Protein AF-A0A7J2LB27-F1 (afdb_monomer)

pLDDT: mean 88.91, std 15.43, range [32.66, 98.31]

Radius of gyration: 16.26 Å; Cα contacts (8 Å, |Δi|>4): 197; chains: 1; bounding box: 44×29×48 Å

Foldseek 3Di:
DDDPDDPPDDPVVVVVQVVLQLVLLVVLQVLLVVLPWDKDAPPPVFGIWTDDDQAIEGEHEGAEADDPVRVVVSVVVQVVVQVVCLVVCCVVVVHDSVRYAYEYEYCYDPDDDPGYHYYHSVRSSVVSVVSSPDDD

Nearest PDB structures (foldseek):
  8gh6-assembly1_A  TM=7.455E-01  e=1.271E-05  Bombyx mori
  4tkd-assembly1_B  TM=5.930E-01  e=4.991E-03  Saccharolobus solfataricus P2
  4tkd-assembly1_D  TM=5.786E-01  e=7.433E-03  Saccharolobus solfataricus P2
  3p1z-assembly2_G  TM=4.951E-01  e=2.677E-01  Aeropyrum pernix
  4ceh-assembly1_A  TM=5.386E-01  e=2.557E+00  Bacillus subtilis subsp. subtilis str. 168

Solvent-accessible surface area (backbone atoms only — not comparable to full-atom values): 7632 Å² total; per-residue (Å²): 137,82,82,93,71,79,82,74,77,56,67,67,62,52,52,51,51,49,53,48,32,53,52,52,47,52,50,52,47,48,57,34,45,78,37,69,30,52,70,42,70,60,51,83,92,35,46,34,37,42,33,48,78,46,32,34,39,43,32,41,75,37,80,45,66,33,52,65,70,52,44,53,51,51,53,54,51,49,52,57,46,43,65,66,43,48,62,54,42,33,73,77,56,60,24,42,75,93,41,52,43,47,33,41,34,24,70,39,73,70,72,88,58,97,82,41,50,74,32,38,64,68,58,45,51,52,52,47,48,62,58,36,74,65,76,130

Secondary structure (DSSP, 8-state):
-------PPPHHHHHHHHHHHHHHHHHHHHHHHHTT-EEEEEETTEEEEEEETTEEEEEEEEEEEPPHHHHHHHHHHHHHHHHHHHHHHHHHH---GGGEEEEEEEEE-SS--TTSEEE-HHHHHHHHHHHHT---

Mean predicted aligned error: 6.26 Å

Sequence (136 aa):
MVKLRNMKRDPALMAENVLKGVELEDRIASVARENGFIVKVRWWNVDVVLIRGDTGFVVECKNYELSKGEQRKAIRQLRKNFERMLPMLCEKFNVKQKNVVPVLVANGFSYNSKYVLQFKPEEFINFLKSLGEKVF

Structure (mmCIF, N/CA/C/O backbone):
data_AF-A0A7J2LB27-F1
#
_entry.id   AF-A0A7J2LB27-F1
#
loop_
_atom_site.group_PDB
_atom_site.id
_atom_site.type_symbol
_atom_site.label_atom_id
_atom_site.label_alt_id
_atom_site.label_comp_id
_atom_site.label_asym_id
_atom_site.label_entity_id
_atom_site.label_seq_id
_atom_site.pdbx_PDB_ins_code
_atom_site.Cartn_x
_atom_site.Cartn_y
_atom_site.Cartn_z
_atom_site.occupancy
_atom_site.B_iso_or_equiv
_atom_site.auth_seq_id
_atom_site.auth_comp_id
_atom_site.auth_asym_id
_atom_site.auth_atom_id
_atom_site.pdbx_PDB_model_num
ATOM 1 N N . MET A 1 1 ? 30.202 0.875 -32.650 1.00 38.59 1 MET A N 1
ATOM 2 C CA . MET A 1 1 ? 29.987 1.574 -31.362 1.00 38.59 1 MET A CA 1
ATOM 3 C C . MET A 1 1 ? 28.776 2.498 -31.511 1.00 38.59 1 MET A C 1
ATOM 5 O O . MET A 1 1 ? 28.925 3.633 -31.944 1.00 38.59 1 MET A O 1
ATOM 9 N N . VAL A 1 2 ? 27.560 1.986 -31.289 1.00 32.66 2 VAL A N 1
ATOM 10 C CA . VAL A 1 2 ? 26.315 2.751 -31.509 1.00 32.66 2 VAL A CA 1
ATOM 11 C C . VAL A 1 2 ? 25.866 3.372 -30.188 1.00 32.66 2 VAL A C 1
ATOM 13 O O . VAL A 1 2 ? 25.753 2.692 -29.172 1.00 32.66 2 VAL A O 1
ATOM 16 N N . LYS A 1 3 ? 25.671 4.693 -30.210 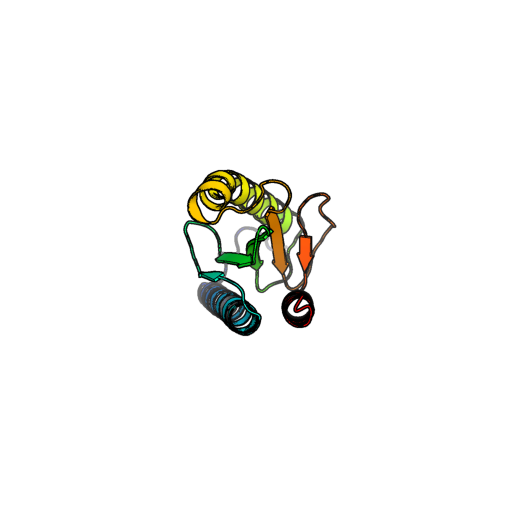1.00 37.41 3 LYS A N 1
ATOM 17 C CA . LYS A 1 3 ? 25.271 5.535 -29.079 1.00 37.41 3 LYS A CA 1
ATOM 18 C C . LYS A 1 3 ? 23.914 5.085 -28.516 1.00 37.41 3 LYS A C 1
ATOM 20 O O . LYS A 1 3 ? 22.882 5.304 -29.140 1.00 37.41 3 LYS A O 1
ATOM 25 N N . LEU A 1 4 ? 23.916 4.544 -27.297 1.00 44.91 4 LEU A N 1
ATOM 26 C CA . LEU A 1 4 ? 22.728 4.352 -26.459 1.00 44.91 4 LEU A CA 1
ATOM 27 C C . LEU A 1 4 ? 22.223 5.714 -25.956 1.00 44.91 4 LEU A C 1
ATOM 29 O O . LEU A 1 4 ? 22.509 6.124 -24.832 1.00 44.91 4 LEU A O 1
ATOM 33 N N . ARG A 1 5 ? 21.497 6.459 -26.791 1.00 45.44 5 ARG A N 1
ATOM 34 C CA . ARG A 1 5 ? 20.666 7.579 -26.331 1.00 45.44 5 ARG A CA 1
ATOM 35 C C . ARG A 1 5 ? 19.315 7.530 -27.032 1.00 45.44 5 ARG A C 1
ATOM 37 O O . ARG A 1 5 ? 19.243 7.628 -28.249 1.00 45.44 5 ARG A O 1
ATOM 44 N N . ASN A 1 6 ? 18.275 7.441 -26.205 1.00 45.00 6 ASN A N 1
ATOM 45 C CA . ASN A 1 6 ? 16.855 7.607 -26.519 1.00 45.00 6 ASN A CA 1
ATOM 46 C C . ASN A 1 6 ? 16.171 6.449 -27.264 1.00 45.00 6 ASN A C 1
ATOM 48 O O . ASN A 1 6 ? 15.618 6.638 -28.343 1.00 45.00 6 ASN A O 1
ATOM 52 N N . MET A 1 7 ? 16.066 5.283 -26.616 1.00 41.81 7 MET A N 1
ATOM 53 C CA . MET A 1 7 ? 14.899 4.424 -26.849 1.00 41.81 7 MET A CA 1
ATOM 54 C C . MET A 1 7 ? 13.673 5.133 -26.264 1.00 41.81 7 MET A C 1
ATOM 56 O O . MET A 1 7 ? 13.446 5.118 -25.053 1.00 41.81 7 MET A O 1
ATOM 60 N N . LYS A 1 8 ? 12.893 5.800 -27.123 1.00 52.22 8 LYS A N 1
ATOM 61 C CA . LYS A 1 8 ? 11.489 6.095 -26.819 1.00 52.22 8 LYS A CA 1
ATOM 62 C C . LYS A 1 8 ? 10.840 4.751 -26.469 1.00 52.22 8 LYS A C 1
ATOM 64 O O . LYS A 1 8 ? 10.928 3.816 -27.258 1.00 52.22 8 LYS A O 1
ATOM 69 N N . ARG A 1 9 ? 10.304 4.632 -25.251 1.00 65.62 9 ARG A N 1
ATOM 70 C CA . ARG A 1 9 ? 9.640 3.414 -24.767 1.00 65.62 9 ARG A CA 1
ATOM 71 C C . ARG A 1 9 ? 8.531 3.032 -25.755 1.00 65.62 9 ARG A C 1
ATOM 73 O O . ARG A 1 9 ? 7.742 3.900 -26.118 1.00 65.62 9 ARG A O 1
ATOM 80 N N . ASP A 1 10 ? 8.520 1.776 -26.195 1.00 79.06 10 ASP A N 1
ATOM 81 C CA . ASP A 1 10 ? 7.547 1.239 -27.151 1.00 79.06 10 ASP A CA 1
ATOM 82 C C . ASP A 1 10 ? 6.104 1.483 -26.652 1.00 79.06 10 ASP A C 1
ATOM 84 O O . ASP A 1 10 ? 5.771 1.042 -25.545 1.00 79.06 10 ASP A O 1
ATOM 88 N N . PRO A 1 11 ? 5.251 2.198 -27.413 1.00 77.69 11 PRO A N 1
ATOM 89 C CA . PRO A 1 11 ? 3.867 2.471 -27.032 1.00 77.69 11 PRO A CA 1
ATOM 90 C C . PRO A 1 11 ? 3.035 1.219 -26.726 1.00 77.69 11 PRO A C 1
ATOM 92 O O . PRO A 1 11 ? 2.211 1.265 -25.813 1.00 77.69 11 PRO A O 1
ATOM 95 N N . ALA A 1 12 ? 3.260 0.106 -27.433 1.00 76.06 12 ALA A N 1
ATOM 96 C CA . ALA A 1 12 ? 2.515 -1.134 -27.212 1.00 76.06 12 ALA A CA 1
ATOM 97 C C . ALA A 1 12 ? 2.864 -1.751 -25.851 1.00 76.06 12 ALA A C 1
ATOM 99 O O . ALA A 1 12 ? 1.977 -2.074 -25.062 1.00 76.06 12 ALA A O 1
ATOM 100 N N . LEU A 1 13 ? 4.159 -1.796 -25.523 1.00 72.25 13 LEU A N 1
ATOM 101 C CA . LEU A 1 13 ? 4.644 -2.256 -24.222 1.00 72.25 13 LEU A CA 1
ATOM 102 C C . LEU A 1 13 ? 4.153 -1.353 -23.079 1.00 72.25 13 LEU A C 1
ATOM 104 O O . LEU A 1 13 ? 3.870 -1.822 -21.978 1.00 72.25 13 LEU A O 1
ATOM 108 N N . MET A 1 14 ? 4.055 -0.040 -23.308 1.00 71.38 14 MET A N 1
ATOM 109 C CA . MET A 1 14 ? 3.485 0.882 -22.319 1.00 71.38 14 MET A CA 1
ATOM 110 C C . MET A 1 14 ? 1.994 0.597 -22.087 1.00 71.38 14 MET A C 1
ATOM 112 O O . MET A 1 14 ? 1.578 0.530 -20.933 1.00 71.38 14 MET A O 1
ATOM 116 N N . ALA A 1 15 ?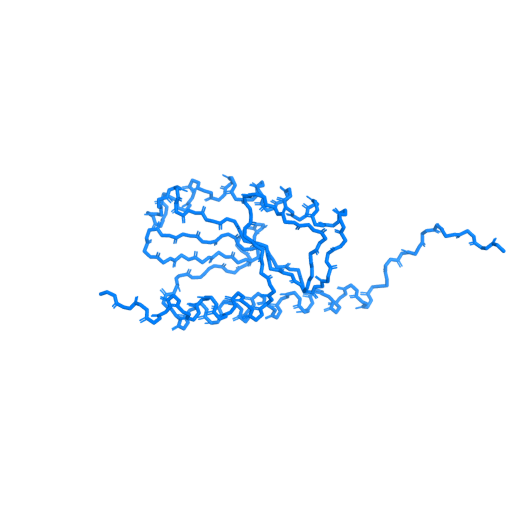 1.210 0.389 -23.149 1.00 71.94 15 ALA A N 1
ATOM 117 C CA . ALA A 1 15 ? -0.213 0.064 -23.045 1.00 71.94 15 ALA A CA 1
ATOM 118 C C . ALA A 1 15 ? -0.452 -1.275 -22.327 1.00 71.94 15 ALA A C 1
ATOM 120 O O . ALA A 1 15 ? -1.306 -1.361 -21.446 1.00 71.94 15 ALA A O 1
ATOM 121 N N . GLU A 1 16 ? 0.351 -2.293 -22.635 1.00 74.25 16 GLU A N 1
ATOM 122 C CA . GLU A 1 16 ? 0.296 -3.593 -21.965 1.00 74.25 16 GLU A CA 1
ATOM 123 C C . GLU A 1 16 ? 0.606 -3.477 -20.465 1.00 74.25 16 GLU A C 1
ATOM 125 O O . GLU A 1 16 ? -0.114 -4.026 -19.633 1.00 74.25 16 GLU A O 1
ATOM 130 N N . ASN A 1 17 ? 1.640 -2.713 -20.096 1.00 71.38 17 ASN A N 1
ATOM 131 C CA . ASN A 1 17 ? 1.979 -2.479 -18.690 1.00 71.38 17 ASN A CA 1
ATOM 132 C C . ASN A 1 17 ? 0.878 -1.723 -17.935 1.00 71.38 17 ASN A C 1
ATOM 134 O O . ASN A 1 17 ? 0.675 -1.972 -16.747 1.00 71.38 17 ASN A O 1
ATOM 138 N N . VAL A 1 18 ? 0.165 -0.813 -18.606 1.00 75.06 18 VAL A N 1
ATOM 139 C CA . VAL A 1 18 ? -0.988 -0.113 -18.024 1.00 75.06 18 VAL A CA 1
ATOM 140 C C . VAL A 1 18 ? -2.130 -1.093 -17.763 1.00 75.06 18 VAL A C 1
ATOM 142 O O . VAL A 1 18 ? -2.638 -1.125 -16.645 1.00 75.06 18 VAL A O 1
ATOM 145 N N . LEU A 1 19 ? -2.487 -1.931 -18.741 1.00 77.62 19 LEU A N 1
ATOM 146 C CA . LEU A 1 19 ? -3.525 -2.959 -18.580 1.00 77.62 19 LEU A CA 1
ATOM 147 C C . LEU A 1 19 ? -3.187 -3.929 -17.441 1.00 77.62 19 LEU A C 1
ATOM 149 O O . LEU A 1 19 ? -3.996 -4.148 -16.545 1.00 77.62 19 LEU A O 1
ATOM 153 N N . LYS A 1 20 ? -1.945 -4.413 -17.406 1.00 77.50 20 LYS A N 1
ATOM 154 C CA . LYS A 1 20 ? -1.426 -5.264 -16.328 1.00 77.50 20 LYS A CA 1
ATOM 155 C C . LYS A 1 20 ? -1.452 -4.584 -14.956 1.00 77.50 20 LYS A C 1
ATOM 157 O O . LYS A 1 20 ? -1.599 -5.263 -13.942 1.00 77.50 20 LYS A O 1
ATOM 162 N N . GLY A 1 21 ? -1.268 -3.265 -14.898 1.00 81.81 21 GLY A N 1
ATOM 163 C CA . GLY A 1 21 ? -1.414 -2.483 -13.669 1.00 81.81 21 GLY A CA 1
ATOM 164 C C . GLY A 1 21 ? -2.863 -2.455 -13.183 1.00 81.81 21 GLY A C 1
ATOM 165 O O . GLY A 1 21 ? -3.130 -2.814 -12.040 1.00 81.81 21 GLY A O 1
ATOM 166 N N . VAL A 1 22 ? -3.790 -2.131 -14.087 1.00 89.06 22 VAL A N 1
ATOM 167 C CA . VAL A 1 22 ? -5.244 -2.102 -13.850 1.00 89.06 22 VAL A CA 1
ATOM 168 C C . VAL A 1 22 ? -5.749 -3.456 -13.341 1.00 89.06 22 VAL A C 1
ATOM 170 O O . VAL A 1 22 ? -6.451 -3.505 -12.334 1.00 89.06 22 VAL A O 1
ATOM 173 N N . GLU A 1 23 ? -5.336 -4.559 -13.968 1.00 92.12 23 GLU A N 1
ATOM 174 C CA . GLU A 1 23 ? -5.709 -5.915 -13.544 1.00 92.12 23 GLU A CA 1
ATOM 175 C C . GLU A 1 23 ? -5.222 -6.248 -12.127 1.00 92.12 23 GLU A C 1
ATOM 177 O O . GLU A 1 23 ? -5.955 -6.847 -11.337 1.00 92.12 23 GLU A O 1
ATOM 182 N N . LEU A 1 24 ? -3.993 -5.848 -11.781 1.00 94.38 24 LEU A N 1
ATOM 183 C CA . LEU A 1 24 ? -3.450 -6.055 -10.439 1.00 94.38 24 LEU A CA 1
ATOM 184 C C . LEU A 1 24 ? -4.246 -5.267 -9.389 1.00 94.38 24 LEU A C 1
ATOM 186 O O . LEU A 1 24 ? -4.574 -5.813 -8.334 1.00 94.38 24 LEU A O 1
ATOM 190 N N . GLU A 1 25 ? -4.581 -4.011 -9.682 1.00 96.56 25 GLU A N 1
ATOM 191 C CA . GLU A 1 25 ? -5.415 -3.171 -8.817 1.00 96.56 25 GLU A CA 1
ATOM 192 C C . GLU A 1 25 ? -6.788 -3.801 -8.575 1.00 96.56 25 GLU A C 1
ATOM 194 O O . GLU A 1 25 ? -7.217 -3.935 -7.427 1.00 96.56 25 GLU A O 1
ATOM 199 N N . ASP A 1 26 ? -7.460 -4.229 -9.647 1.00 96.69 26 ASP A N 1
ATOM 200 C CA . ASP A 1 26 ? -8.800 -4.809 -9.578 1.00 96.69 26 ASP A CA 1
ATOM 201 C C . ASP A 1 26 ? -8.793 -6.154 -8.838 1.00 96.69 26 ASP A C 1
ATOM 203 O O . ASP A 1 26 ? -9.683 -6.423 -8.024 1.00 96.69 26 ASP A O 1
ATOM 207 N N . ARG A 1 27 ? -7.744 -6.965 -9.017 1.00 97.25 27 ARG A N 1
ATOM 208 C CA . ARG A 1 27 ? -7.562 -8.223 -8.282 1.00 97.25 27 ARG A CA 1
ATOM 209 C C . ARG A 1 27 ? -7.344 -7.993 -6.787 1.00 97.25 27 ARG A C 1
ATOM 211 O O . ARG A 1 27 ? -8.002 -8.644 -5.975 1.00 97.25 27 ARG A O 1
ATOM 218 N N . ILE A 1 28 ? -6.461 -7.064 -6.413 1.00 97.81 28 ILE A N 1
ATOM 219 C CA . ILE A 1 28 ? -6.254 -6.667 -5.008 1.00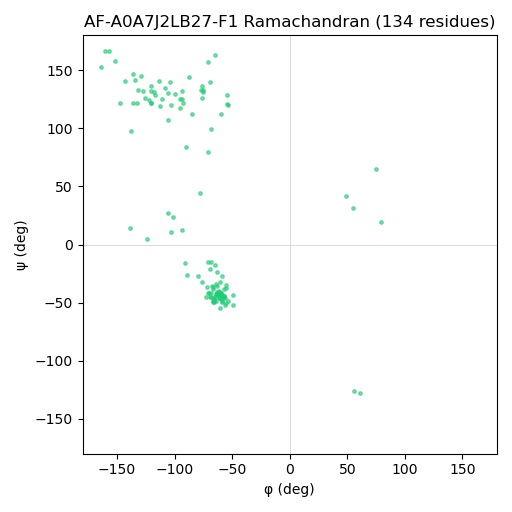 97.81 28 ILE A CA 1
ATOM 220 C C . ILE A 1 28 ? -7.574 -6.179 -4.407 1.00 97.81 28 ILE A C 1
ATOM 222 O O . ILE A 1 28 ? -7.939 -6.572 -3.299 1.00 97.81 28 ILE A O 1
ATOM 226 N N . ALA A 1 29 ? -8.308 -5.352 -5.151 1.00 97.94 29 ALA A N 1
ATOM 227 C CA . ALA A 1 29 ? -9.583 -4.814 -4.716 1.00 97.94 29 ALA A CA 1
ATOM 228 C C . ALA A 1 29 ? -10.642 -5.904 -4.502 1.00 97.94 29 ALA A C 1
ATOM 230 O O . ALA A 1 29 ? -11.362 -5.843 -3.506 1.00 97.94 29 ALA A O 1
ATOM 231 N N . SER A 1 30 ? -10.745 -6.892 -5.398 1.00 98.06 30 SER A N 1
ATOM 232 C CA . SER A 1 30 ? -11.679 -8.020 -5.248 1.00 98.06 30 SER A CA 1
ATOM 233 C C . SER A 1 30 ? -11.386 -8.811 -3.979 1.00 98.06 30 SER A C 1
ATOM 235 O O . SER A 1 30 ? -12.247 -8.911 -3.107 1.00 98.06 30 SER A O 1
ATOM 237 N N . VAL A 1 31 ? -10.137 -9.262 -3.819 1.00 97.75 31 VAL A N 1
ATOM 238 C CA . VAL A 1 31 ? -9.718 -10.046 -2.649 1.00 97.75 31 VAL A CA 1
ATOM 239 C C . VAL A 1 31 ? -9.947 -9.262 -1.360 1.00 97.75 31 VAL A C 1
ATOM 241 O O . VAL A 1 31 ? -10.451 -9.809 -0.383 1.00 97.75 31 VAL A O 1
ATOM 244 N N . ALA A 1 32 ? -9.619 -7.970 -1.330 1.00 97.62 32 ALA A N 1
ATOM 245 C CA . ALA A 1 32 ? -9.846 -7.154 -0.144 1.00 97.62 32 ALA A CA 1
ATOM 246 C C . ALA A 1 32 ? -11.344 -7.027 0.198 1.00 97.62 32 ALA A C 1
ATOM 248 O O . ALA A 1 32 ? -11.709 -7.156 1.365 1.00 97.62 32 ALA A O 1
ATOM 249 N N . ARG A 1 33 ? -12.228 -6.828 -0.791 1.00 97.69 33 ARG A N 1
ATOM 250 C CA . ARG A 1 33 ? -13.684 -6.783 -0.548 1.00 97.69 33 ARG A CA 1
ATOM 251 C C . ARG A 1 33 ? -14.198 -8.099 0.031 1.00 97.69 33 ARG A C 1
ATOM 253 O O . ARG A 1 33 ? -14.920 -8.074 1.022 1.00 97.69 33 ARG A O 1
ATOM 260 N N . GLU A 1 34 ? -13.779 -9.226 -0.540 1.00 96.50 34 GLU A N 1
ATOM 261 C CA . GLU A 1 34 ? -14.120 -10.572 -0.051 1.00 96.50 34 GLU A CA 1
ATOM 262 C C . GLU A 1 34 ? -13.656 -10.803 1.397 1.00 96.50 34 GLU A C 1
ATOM 264 O O . GLU A 1 34 ? -14.279 -11.560 2.133 1.00 96.50 34 GLU A O 1
ATOM 269 N N . ASN A 1 35 ? -12.603 -10.104 1.834 1.00 94.56 35 ASN A N 1
ATOM 270 C CA . ASN A 1 35 ? -12.028 -10.201 3.179 1.00 94.56 35 ASN A CA 1
ATOM 271 C C . ASN A 1 35 ? -12.445 -9.044 4.113 1.00 94.56 35 ASN A C 1
ATOM 273 O O . ASN A 1 35 ? -11.750 -8.732 5.089 1.00 94.56 35 ASN A O 1
ATOM 277 N N . GLY A 1 36 ? -13.581 -8.401 3.823 1.00 94.44 36 GLY A N 1
ATOM 278 C CA . GLY A 1 36 ? -14.244 -7.457 4.728 1.00 94.44 36 GLY A CA 1
ATOM 279 C C . GLY A 1 36 ? -13.642 -6.050 4.764 1.00 94.44 36 GLY A C 1
ATOM 280 O O . GLY A 1 36 ? -13.864 -5.313 5.725 1.00 94.44 36 GLY A O 1
ATOM 281 N N . PHE A 1 37 ? -12.869 -5.662 3.748 1.00 97.06 37 PHE A N 1
ATOM 282 C CA . PHE A 1 37 ? -12.354 -4.300 3.630 1.00 97.06 37 PHE A CA 1
ATOM 283 C C . PHE A 1 37 ? -13.342 -3.384 2.900 1.00 97.06 37 PHE A C 1
ATOM 285 O O . PHE A 1 37 ? -13.958 -3.755 1.900 1.00 97.06 37 PHE A O 1
ATOM 292 N N . ILE A 1 38 ? -13.398 -2.125 3.329 1.00 96.75 38 ILE A N 1
ATOM 293 C CA . ILE A 1 38 ? -13.884 -1.025 2.498 1.00 96.75 38 ILE A CA 1
ATOM 294 C C . ILE A 1 38 ? -12.774 -0.693 1.498 1.00 96.75 38 ILE A C 1
ATOM 296 O O . ILE A 1 38 ? -11.638 -0.420 1.888 1.00 96.75 38 ILE A O 1
ATOM 300 N N . VAL A 1 39 ? -13.102 -0.698 0.206 1.00 97.81 39 VAL A N 1
ATOM 301 C CA . VAL A 1 39 ? -12.121 -0.534 -0.875 1.00 97.81 39 VAL A CA 1
ATOM 302 C C . VAL A 1 39 ? -12.447 0.678 -1.741 1.00 97.81 39 VAL A C 1
ATOM 304 O O . VAL A 1 39 ? -13.578 0.834 -2.210 1.00 97.81 39 VAL A O 1
ATOM 307 N N . LYS A 1 40 ? -11.439 1.514 -2.005 1.00 97.19 40 LYS A N 1
ATOM 308 C CA . LYS A 1 40 ? -11.474 2.567 -3.029 1.00 97.19 40 LYS A CA 1
ATOM 309 C C . LYS A 1 40 ? -10.358 2.313 -4.038 1.00 97.19 40 LYS A C 1
ATOM 311 O O . LYS A 1 40 ? -9.196 2.246 -3.659 1.00 97.19 40 LYS A O 1
ATOM 316 N N . VAL A 1 41 ? -10.717 2.161 -5.307 1.00 96.00 41 VAL A N 1
ATOM 317 C CA . VAL A 1 41 ? -9.776 1.915 -6.412 1.00 96.00 41 VAL A CA 1
ATOM 318 C C . VAL A 1 41 ? -9.613 3.203 -7.204 1.00 96.00 41 VAL A C 1
ATOM 320 O O . VAL A 1 41 ? -10.602 3.914 -7.400 1.00 96.00 41 VAL A O 1
ATOM 323 N N . ARG A 1 42 ? -8.381 3.505 -7.629 1.00 93.38 42 ARG A N 1
ATOM 324 C CA . ARG A 1 42 ? -8.001 4.698 -8.406 1.00 93.38 42 ARG A CA 1
ATOM 325 C C . ARG A 1 42 ? -8.568 5.969 -7.784 1.00 93.38 42 ARG A C 1
ATOM 327 O O . ARG A 1 42 ? -9.141 6.828 -8.456 1.00 93.38 42 ARG A O 1
ATOM 334 N N . TRP A 1 43 ? -8.493 6.046 -6.458 1.00 90.81 43 TRP A N 1
ATOM 335 C CA . TRP A 1 43 ? -9.098 7.135 -5.717 1.00 90.81 43 TRP A CA 1
ATOM 336 C C . TRP A 1 43 ? -8.063 8.213 -5.465 1.00 90.81 43 TRP A C 1
ATOM 338 O O . TRP A 1 43 ? -7.062 7.989 -4.786 1.00 90.81 43 TRP A O 1
ATOM 348 N N . TRP A 1 44 ? -8.323 9.394 -6.024 1.00 84.69 44 TRP A N 1
ATOM 349 C CA . TRP A 1 44 ? -7.323 10.447 -6.164 1.00 84.69 44 TRP A CA 1
ATOM 350 C C . TRP A 1 44 ? -6.141 9.978 -7.025 1.00 84.69 44 TRP A C 1
ATOM 352 O O . TRP A 1 44 ? -6.343 9.531 -8.144 1.00 84.69 44 TRP A O 1
ATOM 362 N N . ASN A 1 45 ? -4.911 10.116 -6.526 1.00 86.69 45 ASN A N 1
ATOM 363 C CA . ASN A 1 45 ? -3.682 9.718 -7.214 1.00 86.69 45 ASN A CA 1
ATOM 364 C C . ASN A 1 45 ? -3.093 8.435 -6.607 1.00 86.69 45 ASN A C 1
ATOM 366 O O . ASN A 1 45 ? -1.873 8.295 -6.587 1.00 86.69 45 ASN A O 1
ATOM 370 N N . VAL A 1 46 ? -3.931 7.583 -6.011 1.00 92.12 46 VAL A N 1
ATOM 371 C CA . VAL A 1 46 ? -3.529 6.310 -5.402 1.00 92.12 46 VAL A CA 1
ATOM 372 C C . VAL A 1 46 ? -4.272 5.177 -6.081 1.00 92.12 46 VAL A C 1
ATOM 374 O O . VAL A 1 46 ? -5.484 5.263 -6.292 1.00 92.12 46 VAL A O 1
ATOM 377 N N . ASP A 1 47 ? -3.532 4.114 -6.375 1.00 95.56 47 ASP A N 1
ATOM 378 C CA . ASP A 1 47 ? -4.031 2.963 -7.115 1.00 95.56 47 ASP A CA 1
ATOM 379 C C . ASP A 1 47 ? -5.111 2.220 -6.312 1.00 95.56 47 ASP A C 1
ATOM 381 O O . ASP A 1 47 ? -6.214 2.002 -6.811 1.00 95.56 47 ASP A O 1
ATOM 385 N N . VAL A 1 48 ? -4.858 1.898 -5.034 1.00 97.75 48 VAL A N 1
ATOM 386 C CA . VAL A 1 48 ? -5.860 1.266 -4.156 1.00 97.75 48 VAL A CA 1
ATOM 387 C C . VAL A 1 48 ? -5.763 1.770 -2.712 1.00 97.75 48 VAL A C 1
ATOM 389 O O . VAL A 1 48 ? -4.684 1.938 -2.149 1.00 97.75 48 VAL A O 1
ATOM 392 N N . VAL A 1 49 ? -6.914 1.972 -2.074 1.00 97.94 49 VAL A N 1
ATOM 393 C CA . VAL A 1 49 ? -7.049 2.286 -0.648 1.00 97.94 49 VAL A CA 1
ATOM 394 C C . VAL A 1 49 ? -7.920 1.227 0.011 1.00 97.94 49 VAL A C 1
ATOM 396 O O . VAL A 1 49 ? -9.055 1.006 -0.419 1.00 97.94 49 VAL A O 1
ATOM 399 N N . LEU A 1 50 ? -7.394 0.589 1.054 1.00 98.00 50 LEU A N 1
ATOM 400 C CA . LEU A 1 50 ? -8.072 -0.477 1.795 1.00 98.00 50 LEU A CA 1
ATOM 401 C C . LEU A 1 50 ? -8.279 -0.032 3.238 1.00 98.00 50 LEU A C 1
ATOM 403 O O . LEU A 1 50 ? -7.337 0.437 3.869 1.00 98.00 50 LEU A O 1
ATOM 407 N N . ILE A 1 51 ? -9.486 -0.179 3.771 1.00 97.06 51 ILE A N 1
ATOM 408 C CA . ILE A 1 51 ? -9.823 0.244 5.133 1.00 97.06 51 ILE A CA 1
ATOM 409 C C . ILE A 1 51 ? -10.556 -0.891 5.840 1.00 97.06 51 ILE A C 1
ATOM 411 O O . ILE A 1 51 ? -11.496 -1.460 5.284 1.00 97.06 51 ILE A O 1
ATOM 415 N N . ARG A 1 52 ? -10.152 -1.206 7.072 1.00 94.44 52 ARG A N 1
ATOM 416 C CA . ARG A 1 52 ? -10.856 -2.159 7.938 1.00 94.44 52 ARG A CA 1
ATOM 417 C C . ARG A 1 52 ? -10.710 -1.744 9.396 1.00 94.44 52 ARG A C 1
ATOM 419 O O . ARG A 1 52 ? -9.595 -1.640 9.905 1.00 94.44 52 ARG A O 1
ATOM 426 N N . GLY A 1 53 ? -11.840 -1.519 10.064 1.00 92.81 53 GLY A N 1
ATOM 427 C CA . GLY A 1 53 ? -11.854 -0.971 11.419 1.00 92.81 53 GLY A CA 1
ATOM 428 C C . GLY A 1 53 ? -11.099 0.358 11.479 1.00 92.81 53 GLY A C 1
ATOM 429 O O . GLY A 1 53 ? -11.360 1.256 10.685 1.00 92.81 53 GLY A O 1
ATOM 430 N N . ASP A 1 54 ? -10.130 0.458 12.387 1.00 94.44 54 ASP A N 1
ATOM 431 C CA . ASP A 1 54 ? -9.303 1.654 12.574 1.00 94.44 54 ASP A CA 1
ATOM 432 C C . ASP A 1 54 ? -7.982 1.635 11.781 1.00 94.44 54 ASP A C 1
ATOM 434 O O . ASP A 1 54 ? -7.101 2.453 12.058 1.00 94.44 54 ASP A O 1
ATOM 438 N N . THR A 1 55 ? -7.830 0.705 10.830 1.00 94.50 55 THR A N 1
ATOM 439 C CA . THR A 1 55 ? -6.611 0.471 10.037 1.00 94.50 55 THR A CA 1
ATOM 440 C C . THR A 1 55 ? -6.831 0.805 8.563 1.00 94.50 55 THR A C 1
ATOM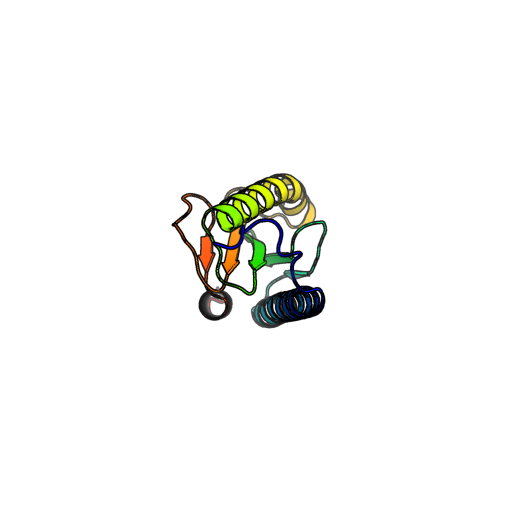 442 O O . THR A 1 55 ? -7.879 0.495 7.992 1.00 94.50 55 THR A O 1
ATOM 445 N N . GLY A 1 56 ? -5.823 1.416 7.932 1.00 96.69 56 GLY A N 1
ATOM 446 C CA . GLY A 1 56 ? -5.858 1.789 6.519 1.00 96.69 56 GLY A CA 1
ATOM 447 C C . GLY A 1 56 ? -4.575 1.426 5.774 1.00 96.69 56 GLY A C 1
ATOM 448 O O . GLY A 1 56 ? -3.477 1.606 6.291 1.00 96.69 56 GLY A O 1
ATOM 449 N N . PHE A 1 57 ? -4.696 0.973 4.530 1.00 97.88 57 PHE A N 1
ATOM 450 C CA . PHE A 1 57 ? -3.576 0.740 3.621 1.00 97.88 57 PHE A CA 1
ATOM 451 C C . PHE A 1 57 ? -3.685 1.667 2.412 1.00 97.88 57 PHE A C 1
ATOM 453 O O . PHE A 1 57 ? -4.725 1.722 1.755 1.00 97.88 57 PHE A O 1
ATOM 460 N N . VAL A 1 58 ? -2.600 2.384 2.116 1.00 98.00 58 VAL A N 1
ATOM 461 C CA . VAL A 1 58 ? -2.455 3.225 0.918 1.00 98.00 58 VAL A CA 1
ATOM 462 C C . VAL A 1 58 ? -1.528 2.489 -0.033 1.00 98.00 58 VAL A C 1
ATOM 464 O O . VAL A 1 58 ? -0.337 2.378 0.251 1.00 98.00 58 VAL A O 1
ATOM 467 N N . VAL A 1 59 ? -2.071 1.941 -1.115 1.00 97.94 59 VAL A N 1
ATOM 468 C CA . VAL A 1 59 ? -1.383 0.961 -1.957 1.00 97.94 59 VAL A CA 1
ATOM 469 C C . VAL A 1 59 ? -1.059 1.566 -3.318 1.00 97.94 59 VAL A C 1
ATOM 471 O O . VAL A 1 59 ? -1.946 2.030 -4.030 1.00 97.94 59 VAL A O 1
ATOM 474 N N . GLU A 1 60 ? 0.218 1.518 -3.682 1.00 96.69 60 GLU A N 1
ATOM 475 C CA . GLU A 1 60 ? 0.710 1.792 -5.032 1.00 96.69 60 GLU A CA 1
ATOM 476 C C . GLU A 1 60 ? 1.106 0.465 -5.695 1.00 96.69 60 GLU A C 1
ATOM 478 O O . GLU A 1 60 ? 1.864 -0.320 -5.119 1.00 96.69 60 GLU A O 1
ATOM 483 N N . CYS A 1 61 ? 0.627 0.225 -6.910 1.00 95.25 61 CYS A N 1
ATOM 484 C CA . CYS A 1 61 ? 0.843 -0.992 -7.679 1.00 95.25 61 CYS A CA 1
ATOM 485 C C . CYS A 1 61 ? 1.801 -0.734 -8.848 1.00 95.25 61 CYS A C 1
ATOM 487 O O . CYS A 1 61 ? 1.708 0.254 -9.580 1.00 95.25 61 CYS A O 1
ATOM 489 N N . LYS A 1 62 ? 2.763 -1.637 -9.039 1.00 92.25 62 LYS A N 1
ATOM 490 C CA . LYS A 1 62 ? 3.703 -1.634 -10.164 1.00 92.25 62 LYS A CA 1
ATOM 491 C C . LYS A 1 62 ? 3.855 -3.068 -10.655 1.00 92.25 62 LYS A C 1
ATOM 493 O O . LYS A 1 62 ? 4.617 -3.832 -10.083 1.00 92.25 62 LYS A O 1
ATOM 498 N N . ASN A 1 63 ? 3.142 -3.460 -11.710 1.00 87.50 63 ASN A N 1
ATOM 499 C CA . ASN A 1 63 ? 3.165 -4.846 -12.204 1.00 87.50 63 ASN A CA 1
ATOM 500 C C . ASN A 1 63 ? 4.434 -5.183 -13.027 1.00 87.50 63 ASN A C 1
ATOM 502 O O . ASN A 1 63 ? 4.372 -5.760 -14.108 1.00 87.50 63 ASN A O 1
ATOM 506 N N . TYR A 1 64 ? 5.599 -4.757 -12.538 1.00 91.12 64 TYR A N 1
ATOM 507 C CA . TYR A 1 64 ? 6.917 -4.990 -13.120 1.00 91.12 64 TYR A CA 1
ATOM 508 C C . TYR A 1 64 ? 8.001 -4.873 -12.037 1.00 91.12 64 TYR A C 1
ATOM 510 O O . TYR A 1 64 ? 7.744 -4.414 -10.921 1.00 91.12 64 TYR A O 1
ATOM 518 N N . GLU A 1 65 ? 9.217 -5.326 -12.340 1.00 94.31 65 GLU A N 1
ATOM 519 C CA . GLU A 1 65 ? 10.357 -5.199 -11.427 1.00 94.31 65 GLU A CA 1
ATOM 520 C C . GLU A 1 65 ? 10.897 -3.767 -11.410 1.00 94.31 65 GLU A C 1
ATOM 522 O O . GLU A 1 65 ? 11.125 -3.158 -12.455 1.00 94.31 65 GLU A O 1
ATOM 527 N N . LEU A 1 66 ? 11.127 -3.215 -10.217 1.00 95.00 66 LEU A N 1
ATOM 528 C CA . LEU A 1 66 ? 11.571 -1.834 -10.071 1.00 95.00 66 LEU A CA 1
ATOM 529 C C . LEU A 1 66 ? 13.096 -1.731 -10.020 1.00 95.00 66 LEU A C 1
ATOM 531 O O . LEU A 1 66 ? 13.740 -2.210 -9.083 1.00 95.00 66 LEU A O 1
ATOM 535 N N . SER A 1 67 ? 13.672 -0.970 -10.952 1.00 96.06 67 SER A N 1
ATOM 536 C CA . SER A 1 67 ? 15.046 -0.488 -10.797 1.00 96.06 67 SER A CA 1
ATOM 537 C C . SER A 1 67 ? 15.168 0.472 -9.603 1.00 96.06 67 SER A C 1
ATOM 539 O O . SER A 1 67 ? 14.194 1.082 -9.155 1.00 96.06 67 SER A O 1
ATOM 541 N N . LYS A 1 68 ? 16.395 0.714 -9.122 1.00 96.38 68 LYS A N 1
ATOM 542 C CA . LYS A 1 68 ? 16.658 1.642 -8.002 1.00 96.38 68 LYS A CA 1
ATOM 543 C C . LYS A 1 68 ? 16.112 3.053 -8.226 1.00 96.38 68 LYS A C 1
ATOM 545 O O . LYS A 1 68 ? 15.633 3.692 -7.286 1.00 96.38 68 LYS A O 1
ATOM 550 N N . GLY A 1 69 ? 16.179 3.551 -9.461 1.00 96.44 69 GLY A N 1
ATOM 551 C CA . GLY A 1 69 ? 15.646 4.864 -9.825 1.00 96.44 69 GLY A CA 1
ATOM 552 C C . GLY A 1 69 ? 14.117 4.899 -9.830 1.00 96.44 69 GLY A C 1
ATOM 553 O O . GLY A 1 69 ? 13.522 5.857 -9.333 1.00 96.44 69 GLY A O 1
ATOM 554 N N . GLU A 1 70 ? 13.482 3.851 -10.353 1.00 95.88 70 GLU A N 1
ATOM 555 C CA . GLU A 1 70 ? 12.021 3.722 -10.397 1.00 95.88 70 GLU A CA 1
ATOM 556 C C . GLU A 1 70 ? 11.439 3.516 -9.005 1.00 95.88 70 GLU A C 1
ATOM 558 O O . GLU A 1 70 ? 10.514 4.231 -8.628 1.00 95.88 70 GLU A O 1
ATOM 563 N N . GLN A 1 71 ? 12.045 2.643 -8.198 1.00 97.38 71 GLN A N 1
ATOM 564 C CA . GLN A 1 71 ? 11.625 2.410 -6.822 1.00 97.38 71 GLN A CA 1
ATOM 565 C C . GLN A 1 71 ? 11.712 3.688 -5.980 1.00 97.38 71 GLN A C 1
ATOM 567 O O . GLN A 1 71 ? 10.787 4.003 -5.230 1.00 97.38 71 GLN A O 1
ATOM 572 N N . ARG A 1 72 ? 12.777 4.488 -6.144 1.00 97.31 72 ARG A N 1
ATOM 573 C CA . ARG A 1 72 ? 12.903 5.784 -5.460 1.00 97.31 72 ARG A CA 1
ATOM 574 C C . ARG A 1 72 ? 11.771 6.739 -5.837 1.00 97.31 72 ARG A C 1
ATOM 576 O O . ARG A 1 72 ? 11.227 7.411 -4.961 1.00 97.31 72 ARG A O 1
ATOM 583 N N . LYS A 1 73 ? 11.421 6.813 -7.125 1.00 96.25 73 LYS A N 1
ATOM 584 C CA . LYS A 1 73 ? 10.319 7.658 -7.609 1.00 96.25 73 LYS A CA 1
ATOM 585 C C . LYS A 1 73 ? 8.971 7.169 -7.078 1.00 96.25 73 LYS A C 1
ATOM 587 O O . LYS A 1 73 ? 8.225 7.988 -6.549 1.00 96.25 73 LYS A O 1
ATOM 592 N N . ALA A 1 74 ? 8.709 5.864 -7.149 1.00 95.19 74 ALA A N 1
ATOM 593 C CA . ALA A 1 74 ? 7.482 5.247 -6.649 1.00 95.19 74 ALA A CA 1
ATOM 594 C C . ALA A 1 74 ? 7.298 5.498 -5.146 1.00 95.19 74 ALA A C 1
ATOM 596 O O . ALA A 1 74 ? 6.268 6.018 -4.735 1.00 95.19 74 ALA A O 1
ATOM 597 N N . ILE A 1 75 ? 8.330 5.260 -4.327 1.00 96.75 75 ILE A N 1
ATOM 598 C CA . ILE A 1 75 ? 8.279 5.523 -2.879 1.00 96.75 75 ILE A CA 1
ATOM 599 C C . ILE A 1 75 ? 8.034 7.005 -2.583 1.00 96.75 75 ILE A C 1
ATOM 601 O O . ILE A 1 75 ? 7.253 7.336 -1.692 1.00 96.75 75 ILE A O 1
ATOM 605 N N . ARG A 1 76 ? 8.694 7.917 -3.309 1.00 96.38 76 ARG A N 1
ATOM 606 C CA . ARG A 1 76 ? 8.493 9.360 -3.114 1.00 96.38 76 ARG A CA 1
ATOM 607 C C . ARG A 1 76 ? 7.053 9.767 -3.427 1.00 96.38 76 ARG A C 1
ATOM 609 O O . ARG A 1 76 ? 6.474 10.554 -2.682 1.00 96.38 76 ARG A O 1
ATOM 616 N N . GLN A 1 77 ? 6.498 9.245 -4.517 1.00 95.50 77 GLN A N 1
ATOM 617 C CA . GLN A 1 77 ? 5.123 9.518 -4.921 1.00 95.50 77 GLN A CA 1
ATOM 618 C C . GLN A 1 77 ? 4.125 8.939 -3.912 1.00 95.50 77 GLN A C 1
ATOM 620 O O . GLN A 1 77 ? 3.257 9.670 -3.440 1.00 95.50 77 GLN A O 1
ATOM 625 N N . LEU A 1 78 ? 4.319 7.684 -3.498 1.00 96.62 78 LEU A N 1
ATOM 626 C CA . LEU A 1 78 ? 3.501 7.019 -2.487 1.00 96.62 78 LEU A CA 1
ATOM 627 C C . LEU A 1 78 ? 3.490 7.792 -1.163 1.00 96.62 78 LEU A C 1
ATOM 629 O O . LEU A 1 78 ? 2.422 8.030 -0.617 1.00 96.62 78 LEU A O 1
ATOM 633 N N . ARG A 1 79 ? 4.642 8.265 -0.669 1.00 96.06 79 ARG A N 1
ATOM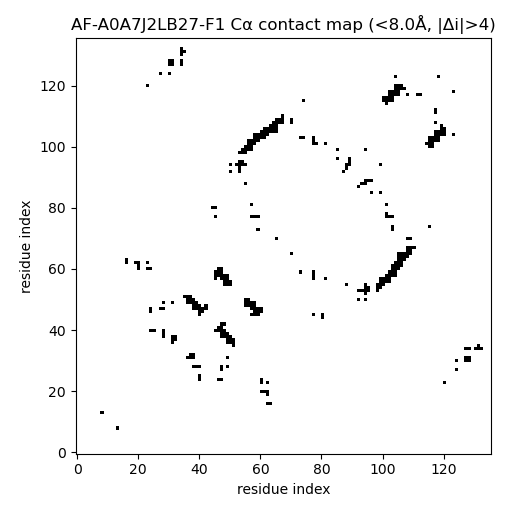 634 C CA . ARG A 1 79 ? 4.697 9.080 0.561 1.00 96.06 79 ARG A CA 1
ATOM 635 C C . ARG A 1 79 ? 3.914 10.385 0.437 1.00 96.06 79 ARG A C 1
ATOM 637 O O . ARG A 1 79 ? 3.127 10.710 1.317 1.00 96.06 79 ARG A O 1
ATOM 644 N N . LYS A 1 80 ? 4.077 11.096 -0.681 1.00 95.62 80 LYS A N 1
ATOM 645 C CA . LYS A 1 80 ? 3.335 12.336 -0.948 1.00 95.62 80 LYS A CA 1
ATOM 646 C C . LYS A 1 80 ? 1.824 12.090 -1.006 1.00 95.62 80 LYS A C 1
ATOM 648 O O . LYS A 1 80 ? 1.040 12.906 -0.529 1.00 95.62 80 LYS A O 1
ATOM 653 N N . ASN A 1 81 ? 1.413 10.986 -1.619 1.00 94.56 81 ASN A N 1
ATOM 654 C CA . ASN A 1 81 ? 0.010 10.604 -1.706 1.00 94.56 81 ASN A CA 1
ATOM 655 C C . ASN A 1 81 ? -0.552 10.167 -0.346 1.00 94.56 81 ASN A C 1
ATOM 657 O O . ASN A 1 81 ? -1.648 10.584 0.018 1.00 94.56 81 ASN A O 1
ATOM 661 N N . PHE A 1 82 ? 0.223 9.402 0.423 1.00 95.69 82 PHE A N 1
ATOM 662 C CA . PHE A 1 82 ? -0.095 9.000 1.790 1.00 95.69 82 PHE A CA 1
ATOM 663 C C . PHE A 1 82 ? -0.354 10.217 2.684 1.00 95.69 82 PHE A C 1
ATOM 665 O O . PHE A 1 82 ? -1.421 10.306 3.282 1.00 95.69 82 PHE A O 1
ATOM 672 N N . GLU A 1 83 ? 0.563 11.190 2.711 1.00 95.50 83 GLU A N 1
ATOM 673 C CA . GLU A 1 83 ? 0.419 12.415 3.514 1.00 95.50 83 GLU A CA 1
ATOM 674 C C . GLU A 1 83 ? -0.859 13.187 3.166 1.00 95.50 83 GLU A C 1
ATOM 676 O O . GLU A 1 83 ? -1.535 13.704 4.051 1.00 95.50 83 GLU A O 1
ATOM 681 N N . ARG A 1 84 ? -1.226 13.228 1.880 1.00 93.62 84 ARG A N 1
ATOM 682 C CA . ARG A 1 84 ? -2.452 13.890 1.410 1.00 93.62 84 ARG A CA 1
ATOM 683 C C . ARG A 1 84 ? -3.722 13.140 1.789 1.00 93.62 84 ARG A C 1
ATOM 685 O O . ARG A 1 84 ? -4.740 13.770 2.048 1.00 93.62 84 ARG A O 1
ATOM 692 N N . MET A 1 85 ? -3.684 11.812 1.772 1.00 93.44 85 MET A N 1
ATOM 693 C CA . MET A 1 85 ? -4.849 10.999 2.105 1.00 93.44 85 MET A CA 1
ATOM 694 C C . MET A 1 85 ? -5.083 10.866 3.603 1.00 93.44 85 MET A C 1
ATOM 696 O O . MET A 1 85 ? -6.218 10.645 4.014 1.00 93.44 85 MET A O 1
ATOM 700 N N . LEU A 1 86 ? -4.031 10.972 4.409 1.00 95.94 86 LEU A N 1
ATOM 701 C CA . LEU A 1 86 ? -4.081 10.691 5.835 1.00 95.94 86 LEU A CA 1
ATOM 702 C C . LEU A 1 86 ? -5.187 11.466 6.581 1.00 95.94 86 LEU A C 1
ATOM 704 O O . LEU A 1 86 ? -5.964 10.804 7.266 1.00 95.94 86 LEU A O 1
ATOM 708 N N . PRO A 1 87 ? -5.358 12.797 6.411 1.00 95.81 87 PRO A N 1
ATOM 709 C CA . PRO A 1 87 ? -6.437 13.530 7.0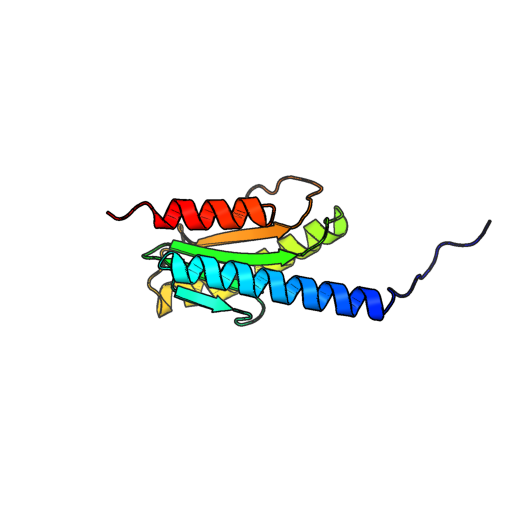81 1.00 95.81 87 PRO A CA 1
ATOM 710 C C . PRO A 1 87 ? -7.815 13.016 6.672 1.00 95.81 87 PRO A C 1
ATOM 712 O O . PRO A 1 87 ? -8.667 12.758 7.513 1.00 95.81 87 PRO A O 1
ATOM 715 N N . MET A 1 88 ? -8.000 12.765 5.376 1.00 94.38 88 MET A N 1
ATOM 716 C CA . MET A 1 88 ? -9.257 12.258 4.841 1.00 94.38 88 MET A CA 1
ATOM 717 C C . MET A 1 88 ? -9.592 10.870 5.407 1.00 94.38 88 MET A C 1
ATOM 719 O O . MET A 1 88 ? -10.752 10.618 5.734 1.00 94.38 88 MET A O 1
ATOM 723 N N . LEU A 1 89 ? -8.604 9.976 5.540 1.00 95.62 89 LEU A N 1
ATOM 724 C CA . LEU A 1 89 ? -8.813 8.646 6.120 1.00 95.62 89 LEU A CA 1
ATOM 725 C C . LEU A 1 89 ? -9.238 8.733 7.587 1.00 95.62 89 LEU A C 1
ATOM 727 O O . LEU A 1 89 ? -10.162 8.033 8.003 1.00 95.62 89 LEU A O 1
ATOM 731 N N . CYS A 1 90 ? -8.598 9.618 8.349 1.00 96.19 90 CYS A N 1
ATOM 732 C CA . CYS A 1 90 ? -8.955 9.868 9.739 1.00 96.19 90 CYS A CA 1
ATOM 733 C C . CYS A 1 90 ? -10.368 10.460 9.861 1.00 96.19 90 CYS A C 1
ATOM 735 O O . CYS A 1 90 ? -11.179 9.951 10.625 1.00 96.19 90 CYS A O 1
ATOM 737 N N . GLU A 1 91 ? -10.692 11.492 9.083 1.00 95.56 91 GLU A N 1
ATOM 738 C CA . GLU A 1 91 ? -11.960 12.226 9.195 1.00 95.56 91 GLU A CA 1
ATOM 739 C C . GLU A 1 91 ? -13.163 11.434 8.676 1.00 95.56 91 GLU A C 1
ATOM 741 O O . GLU A 1 91 ? -14.214 11.410 9.311 1.00 95.56 91 GLU A O 1
ATOM 746 N N . LYS A 1 92 ? -13.034 10.790 7.509 1.00 94.25 92 LYS A N 1
ATOM 747 C CA . LYS A 1 92 ? -14.176 10.145 6.838 1.00 94.25 92 LYS A CA 1
ATOM 748 C C . LYS A 1 92 ? -14.392 8.701 7.249 1.00 94.25 92 LYS A C 1
ATOM 750 O O . LYS A 1 92 ? -15.505 8.200 7.117 1.00 94.25 92 LYS A O 1
ATOM 755 N N . PHE A 1 93 ? -13.335 8.026 7.687 1.00 94.31 93 PHE A N 1
ATOM 756 C CA . PHE A 1 93 ? -13.380 6.597 7.986 1.00 94.31 93 PHE A CA 1
ATOM 757 C C . PHE A 1 93 ? -12.951 6.268 9.416 1.00 94.31 93 PHE A C 1
ATOM 759 O O . PHE A 1 93 ? -12.886 5.092 9.759 1.00 94.31 93 PHE A O 1
ATOM 766 N N . ASN A 1 94 ? -12.680 7.279 10.252 1.00 94.12 94 ASN A N 1
ATOM 767 C CA . ASN A 1 94 ? -12.280 7.116 11.652 1.00 94.12 94 ASN A CA 1
ATOM 768 C C . ASN A 1 94 ? -11.048 6.202 11.834 1.00 94.12 94 ASN A C 1
ATOM 770 O O . ASN A 1 94 ? -10.908 5.490 12.831 1.00 94.12 94 ASN A O 1
ATOM 774 N N . VAL A 1 95 ? -10.152 6.203 10.843 1.00 96.25 95 VAL A N 1
ATOM 775 C CA . VAL A 1 95 ? -8.902 5.439 10.874 1.00 96.25 95 VAL A CA 1
ATOM 776 C C . VAL A 1 95 ? -7.912 6.150 11.792 1.00 96.25 95 VAL A C 1
ATOM 778 O O . VAL A 1 95 ? -7.751 7.367 11.727 1.00 96.25 95 VAL A O 1
ATOM 781 N N . LYS A 1 96 ? -7.201 5.411 12.649 1.00 94.69 96 LYS A N 1
ATOM 782 C CA . LYS A 1 96 ? -6.163 6.021 13.489 1.00 94.69 96 LYS A CA 1
ATOM 783 C C . LYS A 1 96 ? -4.941 6.319 12.636 1.00 94.69 96 LYS A C 1
ATOM 785 O O . LYS A 1 96 ? -4.417 5.426 11.981 1.00 94.69 96 LYS A O 1
ATOM 790 N N . GLN A 1 97 ? -4.410 7.534 12.738 1.00 95.12 97 GLN A N 1
ATOM 791 C CA . GLN A 1 97 ? -3.237 7.967 11.971 1.00 95.12 97 GLN A CA 1
ATOM 792 C C . GLN A 1 97 ? -2.061 6.973 12.045 1.00 95.12 97 GLN A C 1
ATOM 794 O O . GLN A 1 97 ? -1.445 6.654 11.032 1.00 95.12 97 GLN A O 1
ATOM 799 N N . LYS A 1 98 ? -1.780 6.443 13.244 1.00 95.50 98 LYS A N 1
ATOM 800 C CA . LYS A 1 98 ? -0.709 5.460 13.490 1.00 95.50 98 LYS A CA 1
ATOM 801 C C . LYS A 1 98 ? -0.951 4.076 12.865 1.00 95.50 98 LYS A C 1
ATOM 803 O O . LYS A 1 98 ? -0.015 3.291 12.778 1.00 95.50 98 LYS A O 1
ATOM 808 N N . ASN A 1 99 ? -2.183 3.791 12.447 1.00 95.88 99 ASN A N 1
ATOM 809 C CA . ASN A 1 99 ? -2.604 2.538 11.823 1.00 95.88 99 ASN A CA 1
ATOM 810 C C . ASN A 1 99 ? -2.770 2.687 10.297 1.00 95.88 99 ASN A C 1
ATOM 812 O O . ASN A 1 99 ? -3.322 1.795 9.652 1.00 95.88 99 ASN A O 1
ATOM 816 N N . VAL A 1 100 ? -2.322 3.802 9.700 1.00 96.69 100 VAL A N 1
ATOM 817 C CA . VAL A 1 100 ? -2.278 3.946 8.240 1.00 96.69 100 VAL A CA 1
ATOM 818 C C . VAL A 1 100 ? -0.907 3.542 7.726 1.00 96.69 100 VAL A C 1
ATOM 820 O O . VAL A 1 100 ? 0.112 4.093 8.142 1.00 96.69 100 VAL A O 1
ATOM 823 N N . VAL A 1 101 ? -0.880 2.601 6.789 1.00 97.31 101 VAL A N 1
ATOM 824 C CA . VAL A 1 101 ? 0.350 1.992 6.287 1.00 97.31 101 VAL A CA 1
ATOM 825 C C . VAL A 1 101 ? 0.480 2.220 4.777 1.00 97.31 101 VAL A C 1
ATOM 827 O O . VAL A 1 101 ? -0.396 1.799 4.017 1.00 97.31 101 VAL A O 1
ATOM 830 N N . PRO A 1 102 ? 1.560 2.863 4.300 1.00 98.12 102 PRO A N 1
ATOM 831 C CA . PRO A 1 102 ? 1.859 2.922 2.876 1.00 98.12 102 PRO A CA 1
ATOM 832 C C . PRO A 1 102 ? 2.456 1.590 2.397 1.00 98.12 102 PRO A C 1
ATOM 834 O O . PRO A 1 102 ? 3.393 1.055 2.999 1.00 98.12 102 PRO A O 1
ATOM 837 N N . VAL A 1 103 ? 1.937 1.082 1.282 1.00 98.31 103 VAL A N 1
ATOM 838 C CA . VAL A 1 103 ? 2.308 -0.206 0.691 1.00 98.31 103 VAL A CA 1
ATOM 839 C C . VAL A 1 103 ? 2.683 -0.017 -0.775 1.00 98.31 103 VAL A C 1
ATOM 841 O O . VAL A 1 103 ? 1.956 0.617 -1.535 1.00 98.31 103 VAL A O 1
ATOM 844 N N . LEU A 1 104 ? 3.815 -0.582 -1.182 1.00 98.00 104 LEU A N 1
ATOM 845 C CA . LEU A 1 104 ? 4.232 -0.674 -2.575 1.00 98.00 104 LEU A CA 1
ATOM 846 C C . LEU A 1 104 ? 4.207 -2.141 -3.010 1.00 98.00 104 LEU A C 1
ATOM 848 O O . LEU A 1 104 ? 4.949 -2.961 -2.468 1.00 98.00 104 LEU A O 1
ATOM 852 N N . VAL A 1 105 ? 3.386 -2.455 -4.008 1.00 98.00 105 VAL A N 1
ATOM 853 C CA . VAL A 1 105 ? 3.279 -3.798 -4.584 1.00 98.00 105 VAL A CA 1
ATOM 854 C C . VAL A 1 105 ? 4.015 -3.830 -5.917 1.00 98.00 105 VAL A C 1
ATOM 856 O O . VAL A 1 105 ? 3.675 -3.062 -6.817 1.00 98.00 105 VAL A O 1
ATOM 859 N N . ALA A 1 106 ? 5.027 -4.692 -6.050 1.00 96.50 106 ALA A N 1
ATOM 860 C CA . ALA A 1 106 ? 5.784 -4.843 -7.293 1.00 96.50 106 ALA A CA 1
ATOM 861 C C . ALA A 1 106 ? 6.385 -6.240 -7.478 1.00 96.50 106 ALA A C 1
ATOM 863 O O . ALA A 1 106 ? 6.618 -6.945 -6.501 1.00 96.50 106 ALA A O 1
ATOM 864 N N . ASN A 1 107 ? 6.701 -6.632 -8.718 1.00 96.31 107 ASN A N 1
ATOM 865 C CA . ASN A 1 107 ? 7.263 -7.968 -8.998 1.00 96.31 107 ASN A CA 1
ATOM 866 C C . ASN A 1 107 ? 8.697 -8.141 -8.465 1.00 96.31 107 ASN A C 1
ATOM 868 O O . ASN A 1 107 ? 9.137 -9.262 -8.208 1.00 96.31 107 ASN A O 1
ATOM 872 N N . GLY A 1 108 ? 9.404 -7.033 -8.228 1.00 96.06 108 GLY A N 1
ATOM 873 C CA . GLY A 1 108 ? 10.753 -7.035 -7.676 1.00 96.06 108 GLY A CA 1
ATOM 874 C C . GLY A 1 108 ? 11.174 -5.665 -7.155 1.00 96.06 108 GLY A C 1
ATOM 875 O O . GLY A 1 108 ? 10.703 -4.627 -7.627 1.00 96.06 108 GLY A O 1
ATOM 876 N N . PHE A 1 109 ? 12.083 -5.675 -6.178 1.00 97.44 109 PHE A N 1
ATOM 877 C CA . PHE A 1 109 ? 12.605 -4.484 -5.517 1.00 97.44 109 PHE A CA 1
ATOM 878 C C . PHE A 1 109 ? 14.130 -4.501 -5.500 1.00 97.44 109 PHE A C 1
ATOM 880 O O . PHE A 1 109 ? 14.757 -5.538 -5.315 1.00 97.44 109 PHE A O 1
ATOM 887 N N . SER A 1 110 ? 14.723 -3.320 -5.621 1.00 96.88 110 SER A N 1
ATOM 888 C CA . SER A 1 110 ? 16.176 -3.125 -5.589 1.00 96.88 110 SER A CA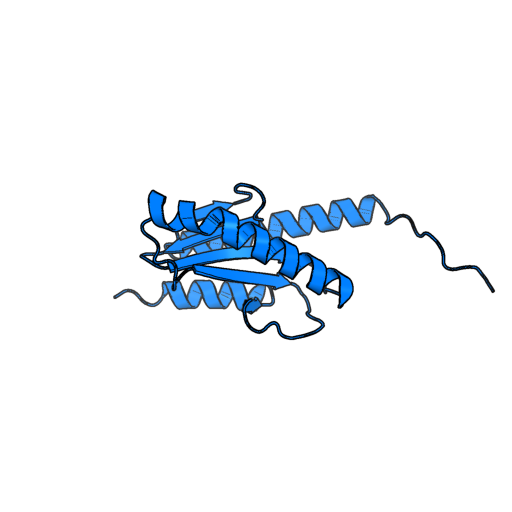 1
ATOM 889 C C . SER A 1 110 ? 16.739 -2.843 -4.190 1.00 96.88 110 SER A C 1
ATOM 891 O O . SER A 1 110 ? 17.951 -2.896 -3.994 1.00 96.88 110 SER A O 1
ATOM 893 N N . TYR A 1 111 ? 15.884 -2.486 -3.225 1.00 96.62 111 TYR A N 1
ATOM 894 C CA . TYR A 1 111 ? 16.244 -2.281 -1.817 1.00 96.62 111 TYR A CA 1
ATOM 895 C C . TYR A 1 111 ? 15.012 -2.347 -0.901 1.00 96.62 111 TYR A C 1
ATOM 897 O O . TYR A 1 111 ? 13.876 -2.241 -1.367 1.00 96.62 111 TYR A O 1
ATOM 905 N N . ASN A 1 112 ? 15.242 -2.447 0.411 1.00 94.81 112 ASN A N 1
ATOM 906 C CA . ASN A 1 112 ? 14.198 -2.362 1.437 1.00 94.81 112 ASN A CA 1
ATOM 907 C C . ASN A 1 112 ? 14.053 -0.927 1.966 1.00 94.81 112 ASN A C 1
ATOM 909 O O . ASN A 1 112 ? 15.037 -0.267 2.306 1.00 94.81 112 ASN A O 1
ATOM 913 N N . SER A 1 113 ? 12.820 -0.436 2.047 1.00 93.44 113 SER A N 1
ATOM 914 C CA . SER A 1 113 ? 12.458 0.893 2.539 1.00 93.44 113 SER A CA 1
ATOM 915 C C . SER A 1 113 ? 11.969 0.828 3.984 1.00 93.44 113 SER A C 1
ATOM 917 O O . SER A 1 113 ? 11.055 0.081 4.305 1.00 93.44 113 SER A O 1
ATOM 919 N N . LYS A 1 114 ? 12.518 1.678 4.859 1.00 87.44 114 LYS A N 1
ATOM 920 C CA . LYS A 1 114 ? 12.253 1.653 6.312 1.00 87.44 114 LYS A CA 1
ATOM 921 C C . LYS A 1 114 ? 10.804 1.985 6.726 1.00 87.44 114 LYS A C 1
ATOM 923 O O . LYS A 1 114 ? 10.423 1.700 7.851 1.00 87.44 114 LYS A O 1
ATOM 928 N N . TYR A 1 115 ? 10.004 2.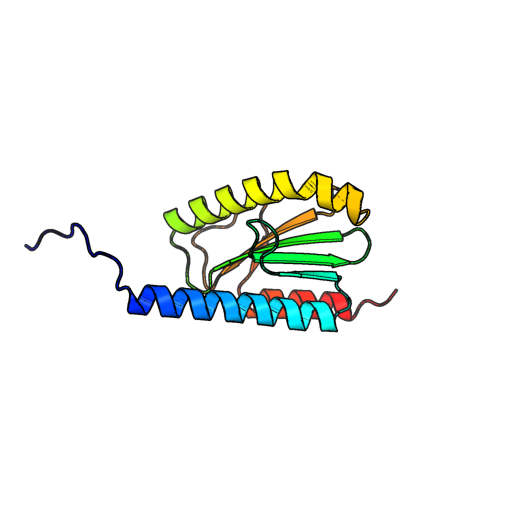594 5.847 1.00 89.94 115 TYR A N 1
ATOM 929 C CA . TYR A 1 115 ? 8.670 3.126 6.192 1.00 89.94 115 TYR A CA 1
ATOM 930 C C . TYR A 1 115 ? 7.602 2.858 5.128 1.00 89.94 115 TYR A C 1
ATOM 932 O O . TYR A 1 115 ? 6.582 3.533 5.101 1.00 89.94 115 TYR A O 1
ATOM 940 N N . VAL A 1 116 ? 7.875 1.955 4.189 1.00 96.81 116 VAL A N 1
ATOM 941 C CA . VAL A 1 116 ? 6.918 1.530 3.163 1.00 96.81 116 VAL A CA 1
ATOM 942 C C . VAL A 1 116 ? 6.979 0.021 3.143 1.00 96.81 116 VAL A C 1
ATOM 944 O O . VAL A 1 116 ? 8.060 -0.523 2.920 1.00 96.81 116 VAL A O 1
ATOM 947 N N . LEU A 1 117 ? 5.847 -0.638 3.384 1.00 97.88 117 LEU A N 1
ATOM 948 C CA . LEU A 1 117 ? 5.795 -2.083 3.222 1.00 97.88 117 LEU A CA 1
ATOM 949 C C . LEU A 1 117 ? 5.899 -2.422 1.741 1.00 97.88 117 LEU A C 1
ATOM 951 O O . LEU A 1 117 ? 5.341 -1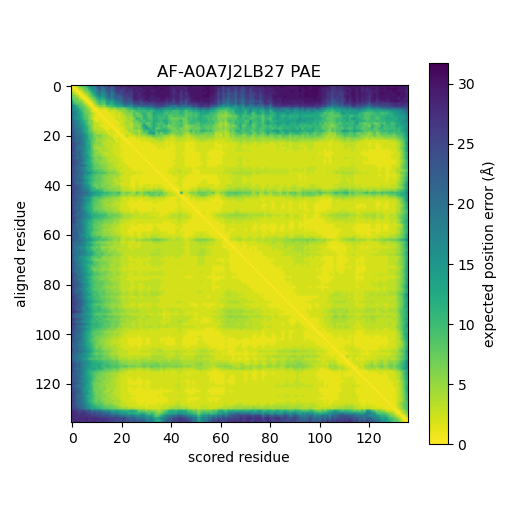.730 0.891 1.00 97.88 117 LEU A O 1
ATOM 955 N N . GLN A 1 118 ? 6.641 -3.476 1.441 1.00 98.19 118 GLN A N 1
ATOM 956 C CA . GLN A 1 118 ? 6.931 -3.904 0.084 1.00 98.19 118 GLN A CA 1
ATOM 957 C C . GLN A 1 118 ? 6.517 -5.359 -0.056 1.00 98.19 118 GLN A C 1
ATOM 959 O O . GLN A 1 118 ? 6.959 -6.189 0.733 1.00 98.19 118 GLN A O 1
ATOM 964 N N . PHE A 1 119 ? 5.683 -5.648 -1.050 1.00 98.25 119 PHE A N 1
ATOM 965 C CA . PHE A 1 119 ? 5.185 -6.994 -1.311 1.00 98.25 119 PHE A CA 1
ATOM 966 C C . PHE A 1 119 ? 5.234 -7.309 -2.800 1.00 98.25 119 PHE A C 1
ATOM 968 O O . PHE A 1 119 ? 4.971 -6.440 -3.636 1.00 98.25 119 PHE A O 1
ATOM 975 N N . LYS A 1 120 ? 5.488 -8.571 -3.138 1.00 97.62 120 LYS A N 1
ATOM 976 C CA . LYS A 1 120 ? 5.078 -9.099 -4.440 1.00 97.62 120 LYS A CA 1
ATOM 977 C C . LYS A 1 120 ? 3.553 -9.259 -4.493 1.00 97.62 120 LYS A C 1
ATOM 979 O O . LYS A 1 120 ? 2.927 -9.391 -3.439 1.00 97.62 120 LYS A O 1
ATOM 984 N N . PRO A 1 121 ? 2.935 -9.283 -5.689 1.00 97.25 121 PRO A N 1
ATOM 985 C CA . PRO A 1 121 ? 1.481 -9.399 -5.824 1.00 97.25 121 PRO A CA 1
ATOM 986 C C . PRO A 1 121 ? 0.850 -10.529 -5.001 1.00 97.25 121 PRO A C 1
ATOM 988 O O . PRO A 1 121 ? -0.050 -10.279 -4.203 1.00 97.25 121 PRO A O 1
ATOM 991 N N . GLU A 1 122 ? 1.359 -11.757 -5.133 1.00 97.00 122 GLU A N 1
ATOM 992 C CA . GLU A 1 122 ? 0.809 -12.915 -4.413 1.00 97.00 122 GLU A CA 1
ATOM 993 C C . GLU A 1 122 ? 1.028 -12.829 -2.899 1.00 97.00 122 GLU A C 1
ATOM 995 O O . GLU A 1 122 ? 0.158 -13.214 -2.121 1.00 97.00 122 GLU A O 1
ATOM 1000 N N . GLU A 1 123 ? 2.162 -12.276 -2.463 1.00 97.94 123 GLU A N 1
ATOM 1001 C CA . GLU A 1 123 ? 2.449 -12.071 -1.040 1.00 97.94 123 GLU A CA 1
ATOM 1002 C C . GLU A 1 123 ? 1.446 -11.092 -0.423 1.00 97.94 123 GLU A C 1
ATOM 1004 O O . GLU A 1 123 ? 0.926 -11.344 0.663 1.00 97.94 123 GLU A O 1
ATOM 1009 N N . PHE A 1 124 ? 1.119 -10.006 -1.134 1.00 97.94 124 PHE A N 1
ATOM 1010 C CA . PHE A 1 124 ? 0.133 -9.038 -0.664 1.00 97.94 124 PHE A CA 1
ATOM 1011 C C . PHE A 1 124 ? -1.282 -9.623 -0.641 1.00 97.94 124 PHE A C 1
ATOM 1013 O O . PHE A 1 124 ? -2.018 -9.425 0.321 1.00 97.94 124 PHE A O 1
ATOM 1020 N N . ILE A 1 125 ? -1.658 -10.392 -1.665 1.00 97.44 125 ILE A N 1
ATOM 1021 C CA . ILE A 1 125 ? -2.956 -11.079 -1.715 1.00 97.44 125 ILE A CA 1
ATOM 1022 C C . ILE A 1 125 ? -3.106 -12.051 -0.541 1.00 97.44 125 ILE A C 1
ATOM 1024 O O . ILE A 1 125 ? -4.140 -12.051 0.127 1.00 97.44 125 ILE A O 1
ATOM 1028 N N . ASN A 1 126 ? -2.080 -12.851 -0.253 1.00 96.94 126 ASN A N 1
ATOM 1029 C CA . ASN A 1 126 ? -2.107 -13.786 0.872 1.00 96.94 126 ASN A CA 1
ATOM 1030 C C . ASN A 1 126 ? -2.134 -13.057 2.220 1.00 96.94 126 ASN A C 1
ATOM 1032 O O . ASN A 1 126 ? -2.875 -13.457 3.118 1.00 96.94 126 ASN A O 1
ATOM 1036 N N . PHE A 1 127 ? -1.398 -11.948 2.345 1.00 96.25 127 PHE A N 1
ATOM 1037 C CA . PHE A 1 127 ? -1.488 -11.066 3.506 1.00 96.25 127 PHE A CA 1
ATOM 1038 C C . PHE A 1 127 ? -2.930 -10.591 3.740 1.00 96.25 127 PHE A C 1
ATOM 1040 O O . PHE A 1 127 ? -3.449 -10.767 4.841 1.00 96.25 127 PHE A O 1
ATOM 1047 N N . LEU A 1 128 ? -3.616 -10.078 2.712 1.00 96.19 128 LEU A N 1
ATOM 1048 C CA . LEU A 1 128 ? -5.010 -9.631 2.829 1.00 96.19 128 LEU A CA 1
ATOM 1049 C C . LEU A 1 128 ? -5.960 -10.755 3.265 1.00 96.19 128 LEU A C 1
ATOM 1051 O O . LEU A 1 128 ? -6.798 -10.530 4.139 1.00 96.19 128 LEU A O 1
ATOM 1055 N N . LYS A 1 129 ? -5.799 -11.965 2.715 1.00 95.06 129 LYS A N 1
ATOM 1056 C CA . LYS A 1 129 ? -6.588 -13.146 3.107 1.00 95.06 129 LYS A CA 1
ATOM 1057 C C . LYS A 1 129 ? -6.386 -13.509 4.580 1.00 95.06 129 LYS A C 1
ATOM 1059 O O . LYS A 1 129 ? -7.355 -13.659 5.315 1.00 95.06 129 LYS A O 1
ATOM 1064 N N . SER A 1 130 ? -5.136 -13.530 5.046 1.00 93.06 130 SER A N 1
ATOM 1065 C CA . SER A 1 130 ? -4.817 -13.827 6.453 1.00 93.06 130 SER A CA 1
ATOM 1066 C C . SER A 1 130 ? -5.371 -12.803 7.453 1.00 93.06 130 SER A C 1
ATOM 1068 O O . SER A 1 130 ? -5.569 -13.116 8.627 1.00 93.06 130 SER A O 1
ATOM 1070 N N . LEU A 1 131 ? -5.639 -11.569 7.007 1.00 88.44 131 LEU A N 1
ATOM 1071 C CA . LEU A 1 131 ? -6.340 -10.580 7.824 1.00 88.44 131 LEU A CA 1
ATOM 1072 C C . LEU A 1 131 ? -7.845 -10.878 7.885 1.00 88.44 131 LEU A C 1
ATOM 1074 O O . LEU A 1 131 ? -8.481 -10.601 8.900 1.00 88.44 131 LEU A O 1
ATOM 1078 N N . GLY A 1 132 ? -8.425 -11.438 6.819 1.00 72.38 132 GLY A N 1
ATOM 1079 C CA . GLY A 1 132 ? -9.817 -11.900 6.728 1.00 72.38 132 GLY A CA 1
ATOM 1080 C C . GLY A 1 132 ? -10.190 -12.928 7.793 1.00 72.38 132 GLY A C 1
ATOM 1081 O O . GLY A 1 132 ? -11.215 -12.785 8.450 1.00 72.38 132 GLY A O 1
ATOM 1082 N N . GLU A 1 133 ? -9.307 -13.897 8.022 1.00 66.06 133 GLU A N 1
ATOM 1083 C CA . GLU A 1 133 ? -9.543 -15.062 8.889 1.00 66.06 133 GLU A CA 1
ATOM 1084 C C . GLU A 1 133 ? -9.597 -14.739 10.393 1.00 66.06 133 GLU A C 1
ATOM 1086 O O . GLU A 1 133 ? -10.092 -15.538 11.186 1.00 66.06 133 GLU A O 1
ATOM 1091 N N . LYS A 1 134 ? -9.134 -13.554 10.811 1.00 54.22 134 LYS A N 1
ATOM 1092 C CA . LYS A 1 134 ? -9.248 -13.090 12.200 1.00 54.22 134 LYS A CA 1
ATOM 1093 C C . LYS A 1 134 ? -10.559 -12.328 12.390 1.00 54.22 134 LYS A C 1
ATOM 1095 O O . LYS A 1 134 ? -10.600 -11.100 12.297 1.00 54.22 134 LYS A O 1
ATOM 1100 N N . VAL A 1 135 ? -11.635 -13.069 12.630 1.00 44.75 135 VAL A N 1
ATOM 1101 C CA . VAL A 1 135 ? -12.876 -12.532 13.201 1.00 44.75 135 VAL A CA 1
ATOM 1102 C C . VAL A 1 135 ? -12.694 -12.538 14.722 1.00 44.75 135 VAL A C 1
ATOM 1104 O O . VAL A 1 135 ? -12.529 -13.606 15.306 1.00 44.75 135 VAL A O 1
ATOM 1107 N N . PHE A 1 136 ? -12.622 -11.352 15.332 1.00 39.91 136 PHE A N 1
ATOM 1108 C CA . PHE A 1 136 ? -12.815 -11.187 16.777 1.00 39.91 136 PHE A CA 1
ATOM 1109 C C . PHE A 1 136 ? -14.311 -11.104 17.066 1.00 39.91 136 PHE A C 1
ATOM 1111 O O . PHE A 1 136 ? -15.000 -10.420 16.272 1.00 39.91 136 PHE A O 1
#